Protein AF-A0A7L2RXW5-F1 (afdb_monomer)

Foldseek 3Di:
DDWLLVLVLVLLVQLLVLVLLQLDALDDVVVVVPPPDPDDDDPDPPPPPPPDPGSDDVVNSVVSSVVSVVVSVVVVVDCVSTDDDPNVVSVVVSVVCSVVSVVVSVD

InterPro domains:
  IPR004932 Retrieval of early ER protein Rer1 [PF03248] (1-107)
  IPR004932 Retrieval of early ER protein Rer1 [PTHR10743] (1-107)

Organism: NCBI:txid254563

Secondary structure (DSSP, 8-state):
----HHHHHHHHHHHHHHHHHHHSBS--GGGTTTS---------TT-------BSS-HHHHHHHHHHHHHHHHHHHT-GGG-----HHHHHHHHHHHHHHHHHHH--

Sequence (107 aa):
VQGWYIVTYALGIYHLNLFIAFLSPKVDPSLMEDSDDGPSLPTRQNEEFRPFIRRLPEFKFWHSATKGILVAMACTFFEAFNVPVFWPILVMYFIMLFCITMKRQIK

Mean predicted aligned error: 12.41 Å

Solvent-accessible surface area (backbone atoms only — not comparable to full-atom values): 6670 Å² total; per-residue (Å²): 143,85,78,40,59,58,46,53,48,53,50,49,52,52,50,50,52,52,50,48,49,42,68,38,68,61,68,58,75,78,68,53,72,77,51,94,68,73,95,72,78,89,86,58,104,74,73,74,82,65,85,84,61,57,49,43,56,66,67,61,51,52,54,53,49,53,51,50,51,52,50,44,56,58,49,68,77,41,68,89,53,48,65,94,67,76,56,70,60,56,52,52,52,49,53,54,50,50,54,54,54,52,59,66,68,74,109

Radius of gyration: 19.95 Å; Cα contacts (8 Å, |Δi|>4): 63; chains: 1; bounding box: 43×30×58 Å

Structure (mmCIF, N/CA/C/O backbone):
data_AF-A0A7L2RXW5-F1
#
_entry.id   AF-A0A7L2RXW5-F1
#
loop_
_atom_site.group_PDB
_atom_site.id
_atom_site.type_symbol
_atom_site.label_atom_id
_atom_site.label_alt_id
_atom_site.label_comp_id
_atom_site.label_asym_id
_atom_site.label_entity_id
_atom_site.label_seq_id
_atom_site.pdbx_PDB_ins_code
_atom_site.Cartn_x
_atom_site.Cartn_y
_atom_site.Cartn_z
_atom_site.occupancy
_atom_site.B_iso_or_equiv
_atom_site.auth_seq_id
_atom_site.auth_comp_id
_atom_site.auth_asym_id
_atom_site.auth_atom_id
_atom_site.pdbx_PDB_model_num
ATOM 1 N N . VAL A 1 1 ? -11.487 8.865 16.980 1.00 54.28 1 VAL A N 1
ATOM 2 C CA . VAL A 1 1 ? -11.338 7.659 16.133 1.00 54.28 1 VAL A CA 1
ATOM 3 C C . VAL A 1 1 ? -9.866 7.544 15.756 1.00 54.28 1 VAL A C 1
ATOM 5 O O . VAL A 1 1 ? -9.411 8.267 14.883 1.00 54.28 1 VAL A O 1
ATOM 8 N N . GLN A 1 2 ? -9.091 6.766 16.509 1.00 63.25 2 GLN A N 1
ATOM 9 C CA . GLN A 1 2 ? -7.657 6.537 16.294 1.00 63.25 2 GLN A CA 1
ATOM 10 C C . GLN A 1 2 ? -7.448 5.025 16.365 1.00 63.25 2 GLN A C 1
ATOM 12 O O . GLN A 1 2 ? -7.744 4.435 17.401 1.00 63.25 2 GLN A O 1
ATOM 17 N N . GLY A 1 3 ? -7.033 4.387 15.272 1.00 76.19 3 GLY A N 1
ATOM 18 C CA . GLY A 1 3 ? -6.904 2.932 15.238 1.00 76.19 3 GLY A CA 1
ATOM 19 C C . GLY A 1 3 ? -6.379 2.389 13.914 1.00 76.19 3 GLY A C 1
ATOM 20 O O . GLY A 1 3 ? -6.310 3.110 12.920 1.00 76.19 3 GLY A O 1
ATOM 21 N N . TRP A 1 4 ? -6.004 1.108 13.924 1.00 84.88 4 TRP A N 1
ATOM 22 C CA . TRP A 1 4 ? -5.500 0.336 12.773 1.00 84.88 4 TRP A CA 1
ATOM 23 C C . TRP A 1 4 ? -4.216 0.880 12.124 1.00 84.88 4 TRP A C 1
ATOM 25 O O . TRP A 1 4 ? -3.941 0.626 10.952 1.00 84.88 4 TRP A O 1
ATOM 35 N N . TYR A 1 5 ? -3.375 1.568 12.904 1.00 89.38 5 TYR A N 1
ATOM 36 C CA . TYR A 1 5 ? -2.076 2.088 12.452 1.00 89.38 5 TYR A CA 1
ATOM 37 C C . TYR A 1 5 ? -1.125 0.996 11.954 1.00 89.38 5 TYR A C 1
ATOM 39 O O . TYR A 1 5 ? -0.392 1.200 10.993 1.00 89.38 5 TYR A O 1
ATOM 47 N N . ILE A 1 6 ? -1.149 -0.179 12.583 1.00 89.38 6 ILE A N 1
ATOM 48 C CA . ILE A 1 6 ? -0.308 -1.312 12.179 1.00 8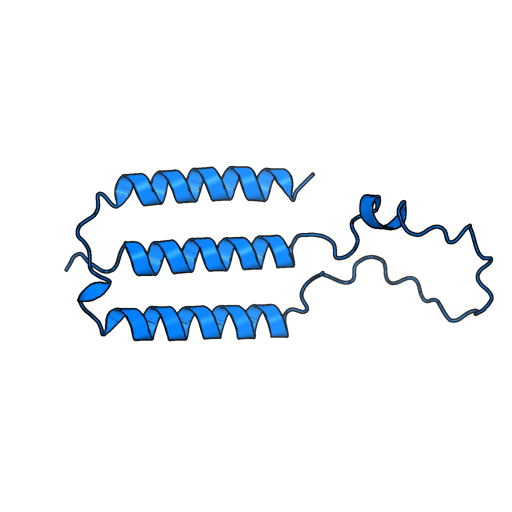9.38 6 ILE A CA 1
ATOM 49 C C . ILE A 1 6 ? -0.774 -1.869 10.833 1.00 89.38 6 ILE A C 1
ATOM 51 O O . ILE A 1 6 ? 0.051 -2.168 9.973 1.00 89.38 6 ILE A O 1
ATOM 55 N N . VAL A 1 7 ? -2.090 -1.965 10.627 1.00 90.94 7 VAL A N 1
ATOM 56 C CA . VAL A 1 7 ? -2.680 -2.473 9.382 1.00 90.94 7 VAL A CA 1
ATOM 57 C C . VAL A 1 7 ? -2.347 -1.544 8.215 1.00 90.94 7 VAL A C 1
ATOM 59 O O . VAL A 1 7 ? -1.893 -2.009 7.169 1.00 90.94 7 VAL A O 1
ATOM 62 N N . THR A 1 8 ? -2.506 -0.230 8.396 1.00 90.44 8 THR A N 1
ATOM 63 C CA . THR A 1 8 ? -2.172 0.761 7.361 1.00 90.44 8 THR A CA 1
ATOM 64 C C . THR A 1 8 ? -0.670 0.831 7.097 1.00 90.44 8 THR A C 1
ATOM 66 O O . THR A 1 8 ? -0.257 0.906 5.941 1.00 90.44 8 THR A O 1
ATOM 69 N N . TYR A 1 9 ? 0.161 0.724 8.136 1.00 91.12 9 TYR A N 1
ATOM 70 C CA . TYR A 1 9 ? 1.615 0.671 7.999 1.00 91.12 9 TYR A CA 1
ATOM 71 C C . TYR A 1 9 ? 2.088 -0.578 7.240 1.00 91.12 9 TYR A C 1
ATOM 73 O O . TYR A 1 9 ? 2.878 -0.469 6.300 1.00 91.12 9 TYR A O 1
ATOM 81 N N . ALA A 1 10 ? 1.563 -1.757 7.584 1.00 90.88 10 ALA A N 1
ATOM 82 C CA . ALA A 1 10 ? 1.863 -3.006 6.886 1.00 90.88 10 ALA A CA 1
ATOM 83 C C . ALA A 1 10 ? 1.436 -2.945 5.410 1.00 90.88 10 ALA A C 1
ATOM 85 O O . ALA A 1 10 ? 2.204 -3.329 4.526 1.00 90.88 10 ALA A O 1
ATOM 86 N N . LEU A 1 11 ? 0.247 -2.395 5.133 1.00 92.62 11 LEU A N 1
ATOM 87 C CA . LEU A 1 11 ? -0.228 -2.156 3.770 1.00 92.62 11 LEU A CA 1
ATOM 88 C C . LEU A 1 11 ? 0.701 -1.204 3.001 1.00 92.62 11 LEU A C 1
ATOM 90 O O . LEU A 1 11 ? 0.987 -1.449 1.827 1.00 92.62 11 LEU A O 1
ATOM 94 N N . GLY A 1 12 ? 1.185 -0.145 3.653 1.00 91.81 12 GLY A N 1
ATOM 95 C CA . GLY A 1 12 ? 2.116 0.823 3.078 1.00 91.81 12 GLY A CA 1
ATOM 96 C C . GLY A 1 12 ? 3.459 0.196 2.704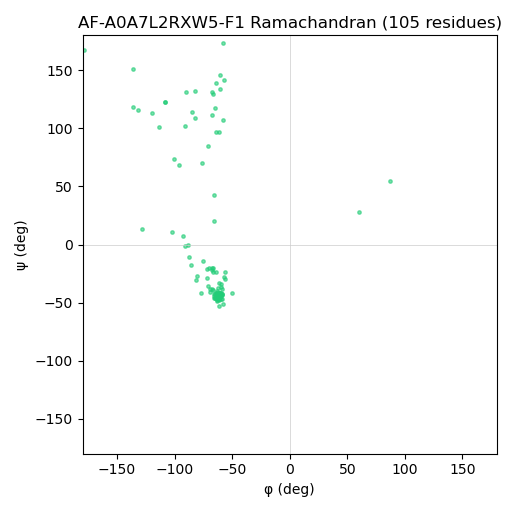 1.00 91.81 12 GLY A C 1
ATOM 97 O O . GLY A 1 12 ? 3.920 0.362 1.575 1.00 91.81 12 GLY A O 1
ATOM 98 N N . ILE A 1 13 ? 4.066 -0.583 3.607 1.00 91.69 13 ILE A N 1
ATOM 99 C CA . ILE A 1 13 ? 5.310 -1.321 3.319 1.00 91.69 13 ILE A CA 1
ATOM 100 C C . ILE A 1 13 ? 5.103 -2.309 2.172 1.00 91.69 13 ILE A C 1
ATOM 102 O O . ILE A 1 13 ? 5.946 -2.415 1.282 1.00 91.69 13 ILE A O 1
ATOM 106 N N . TYR A 1 14 ? 3.978 -3.023 2.171 1.00 91.44 14 TYR A N 1
ATOM 107 C CA . TYR A 1 14 ? 3.653 -3.960 1.104 1.00 91.44 14 TYR A CA 1
ATOM 108 C C . TYR A 1 14 ? 3.582 -3.261 -0.259 1.00 91.44 14 TYR A C 1
ATOM 110 O O . TYR A 1 14 ? 4.219 -3.710 -1.212 1.00 91.44 14 TYR A O 1
ATOM 118 N N . HIS A 1 15 ? 2.887 -2.123 -0.345 1.00 90.75 15 HIS A N 1
ATOM 119 C CA . HIS A 1 15 ? 2.839 -1.321 -1.570 1.00 90.75 15 HIS A CA 1
ATOM 120 C C . HIS A 1 15 ? 4.221 -0.824 -1.980 1.00 90.75 15 HIS A C 1
ATOM 122 O O . HIS A 1 15 ? 4.566 -0.903 -3.155 1.00 90.75 15 HIS A O 1
ATOM 128 N N . LEU A 1 16 ? 5.038 -0.371 -1.029 1.00 88.88 16 LEU A N 1
ATOM 129 C CA . LEU A 1 16 ? 6.405 0.051 -1.308 1.00 88.88 16 LEU A CA 1
ATOM 130 C C . LEU A 1 16 ? 7.246 -1.089 -1.900 1.00 88.88 16 LEU A C 1
ATOM 132 O O . LEU A 1 16 ? 7.959 -0.879 -2.876 1.00 88.88 16 LEU A O 1
ATOM 136 N N . ASN A 1 17 ? 7.107 -2.310 -1.385 1.00 86.81 17 ASN A N 1
ATOM 137 C CA . ASN A 1 17 ? 7.761 -3.486 -1.955 1.00 86.81 17 ASN A CA 1
ATOM 138 C C . ASN A 1 17 ? 7.274 -3.787 -3.386 1.00 86.81 17 ASN A C 1
ATOM 140 O O . ASN A 1 17 ? 8.080 -4.095 -4.263 1.00 86.81 17 ASN A O 1
ATOM 144 N N . LEU A 1 18 ? 5.971 -3.641 -3.653 1.00 84.69 18 LEU A N 1
ATOM 145 C CA . LEU A 1 18 ? 5.413 -3.760 -5.005 1.00 84.69 18 LEU A CA 1
ATOM 146 C C . LEU A 1 18 ? 5.968 -2.683 -5.948 1.00 84.69 18 LEU A C 1
ATOM 148 O O . LEU A 1 18 ? 6.301 -2.999 -7.088 1.00 84.69 18 LEU A O 1
ATOM 152 N N . PHE A 1 19 ? 6.100 -1.438 -5.483 1.00 83.62 19 PHE A N 1
ATOM 153 C CA . PHE A 1 19 ? 6.703 -0.347 -6.251 1.00 83.62 19 PHE A CA 1
ATOM 154 C C . PHE A 1 19 ? 8.178 -0.609 -6.557 1.00 83.62 19 PHE A C 1
ATOM 156 O O . PHE A 1 19 ? 8.606 -0.402 -7.688 1.00 83.62 19 PHE A O 1
ATOM 163 N N . ILE A 1 20 ? 8.944 -1.133 -5.598 1.00 81.06 20 ILE A N 1
ATOM 164 C CA . ILE A 1 20 ? 10.335 -1.540 -5.832 1.00 81.06 20 ILE A CA 1
ATOM 165 C C . ILE A 1 20 ? 10.388 -2.650 -6.883 1.00 81.06 20 ILE A C 1
ATOM 167 O O . ILE A 1 20 ? 11.160 -2.557 -7.827 1.00 81.06 20 ILE A O 1
ATOM 171 N N . ALA A 1 21 ? 9.544 -3.677 -6.776 1.00 75.62 21 ALA A N 1
ATOM 172 C CA . ALA A 1 21 ? 9.491 -4.755 -7.762 1.00 75.62 21 ALA A CA 1
ATOM 173 C C . ALA A 1 21 ? 8.990 -4.291 -9.145 1.00 75.62 21 ALA A C 1
ATOM 175 O O . ALA A 1 21 ? 9.290 -4.930 -10.152 1.00 75.62 21 ALA A O 1
ATOM 176 N N . PHE A 1 22 ? 8.230 -3.196 -9.205 1.00 75.81 22 PHE A N 1
ATOM 177 C CA . PHE A 1 22 ? 7.796 -2.559 -10.447 1.00 75.81 22 PHE A CA 1
ATOM 178 C C . PHE A 1 22 ? 8.914 -1.738 -11.107 1.00 75.81 22 PHE A C 1
ATOM 180 O O . PHE A 1 22 ? 9.071 -1.806 -12.326 1.00 75.81 22 PHE A O 1
ATOM 187 N N . LEU A 1 23 ? 9.689 -0.991 -10.312 1.00 73.75 23 LEU A N 1
ATOM 188 C CA . LEU A 1 23 ? 10.787 -0.132 -10.773 1.00 73.75 23 LEU A CA 1
ATOM 189 C C . LEU A 1 23 ? 12.090 -0.902 -11.032 1.00 73.75 23 LEU A C 1
ATOM 191 O O . LEU A 1 23 ? 12.859 -0.524 -11.910 1.00 73.75 23 LEU A O 1
ATOM 195 N N . SER A 1 24 ? 12.335 -1.985 -10.292 1.00 65.94 24 SER A N 1
ATOM 196 C CA . SER A 1 24 ? 13.541 -2.802 -10.420 1.00 65.94 24 SER A CA 1
ATOM 197 C C . SER A 1 24 ? 13.563 -3.512 -11.782 1.00 65.94 24 SER A C 1
ATOM 199 O O . SER A 1 24 ? 12.574 -4.162 -12.150 1.00 65.94 24 SER A O 1
ATOM 201 N N . PRO A 1 25 ? 14.666 -3.422 -12.549 1.00 58.72 25 PRO A N 1
ATOM 202 C CA . PRO A 1 25 ? 14.796 -4.127 -13.816 1.00 58.72 25 PRO A CA 1
ATOM 203 C C . PRO A 1 25 ? 14.703 -5.641 -13.599 1.00 58.72 25 PRO A C 1
ATOM 205 O O . PRO A 1 25 ? 15.106 -6.188 -12.575 1.00 58.72 25 PRO A O 1
ATOM 208 N N . LYS A 1 26 ? 14.119 -6.339 -14.576 1.00 54.62 26 LYS A N 1
ATOM 209 C CA . LYS A 1 26 ? 13.840 -7.784 -14.513 1.00 54.62 26 LYS A CA 1
ATOM 210 C C . LYS A 1 26 ? 15.106 -8.644 -14.515 1.00 54.62 26 LYS A C 1
ATOM 212 O O . LYS A 1 26 ? 15.046 -9.791 -14.085 1.00 54.62 26 LYS A O 1
ATOM 217 N N . VAL A 1 27 ? 16.207 -8.070 -14.986 1.00 49.91 27 VAL A N 1
ATOM 218 C CA . VAL A 1 27 ? 17.498 -8.713 -15.196 1.00 49.91 27 VAL A CA 1
ATOM 219 C C . VAL A 1 27 ? 18.503 -7.988 -14.316 1.00 49.91 27 VAL A C 1
ATOM 221 O O . VAL A 1 27 ? 18.755 -6.803 -14.525 1.00 49.91 27 VAL A O 1
ATOM 224 N N . ASP A 1 28 ? 19.018 -8.680 -13.308 1.00 47.56 28 ASP A N 1
ATOM 225 C CA . ASP A 1 28 ? 20.228 -8.265 -12.610 1.00 47.56 28 ASP A CA 1
ATOM 226 C C . ASP A 1 28 ? 21.399 -8.818 -13.442 1.00 47.56 28 ASP A C 1
ATOM 228 O O . ASP A 1 28 ? 21.489 -10.041 -13.569 1.00 47.56 28 ASP A O 1
ATOM 232 N N . PRO A 1 29 ? 22.250 -7.986 -14.074 1.00 46.31 29 PRO A N 1
ATOM 233 C CA . PRO A 1 29 ? 23.393 -8.471 -14.855 1.00 46.31 29 PRO A CA 1
ATOM 234 C C . PRO A 1 29 ? 24.335 -9.359 -14.030 1.00 46.31 29 PRO A C 1
ATOM 236 O O . PRO A 1 29 ? 25.010 -10.214 -14.588 1.00 4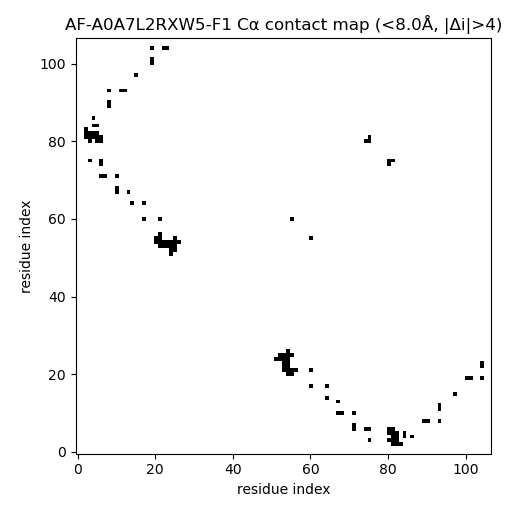6.31 29 PRO A O 1
ATOM 239 N N . SER A 1 30 ? 24.326 -9.205 -12.700 1.00 49.97 30 SER A N 1
ATOM 240 C CA . SER A 1 30 ? 25.111 -10.023 -11.768 1.00 49.97 30 SER A CA 1
ATOM 241 C C . SER A 1 30 ? 24.607 -11.464 -11.611 1.00 49.97 30 SER A C 1
ATOM 243 O O . SER A 1 30 ? 25.378 -12.333 -11.231 1.00 49.97 30 SER A O 1
ATOM 245 N N . LEU A 1 31 ? 23.339 -11.750 -11.937 1.00 49.59 31 LEU A N 1
ATOM 246 C CA . LEU A 1 31 ? 22.797 -13.118 -11.968 1.00 49.59 31 LEU A CA 1
ATOM 247 C C . LEU A 1 31 ? 23.012 -13.806 -13.323 1.00 49.59 31 LEU A C 1
ATOM 249 O O . LEU A 1 31 ? 22.758 -15.001 -13.435 1.00 49.59 31 LEU A O 1
ATOM 253 N N 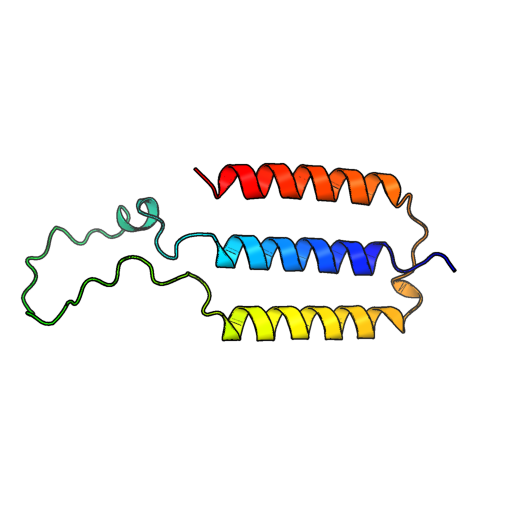. MET A 1 32 ? 23.440 -13.065 -14.352 1.00 50.06 32 MET A N 1
ATOM 254 C CA . MET A 1 32 ? 23.840 -13.654 -15.632 1.00 50.06 32 MET A CA 1
ATOM 255 C C . MET A 1 32 ? 25.267 -14.214 -15.582 1.00 50.06 32 MET A C 1
ATOM 257 O O . MET A 1 32 ? 25.530 -15.176 -16.297 1.00 50.06 32 MET A O 1
ATOM 261 N N . GLU A 1 33 ? 26.149 -13.682 -14.723 1.00 49.28 33 GLU A N 1
ATOM 262 C CA . GLU A 1 33 ? 27.537 -14.164 -14.576 1.00 49.28 33 GLU A CA 1
ATOM 263 C C . GLU A 1 33 ? 27.650 -15.578 -13.972 1.00 49.28 33 GLU A C 1
ATOM 265 O O . GLU A 1 33 ? 28.643 -16.249 -14.228 1.00 49.28 33 GLU A O 1
ATOM 270 N N . ASP A 1 34 ? 26.632 -16.067 -13.250 1.00 45.34 34 ASP A N 1
ATOM 271 C CA . ASP A 1 34 ? 26.601 -17.439 -12.699 1.00 45.34 34 ASP A CA 1
ATOM 272 C C . ASP A 1 34 ? 25.997 -18.483 -13.667 1.00 45.34 34 ASP A C 1
ATOM 274 O O . ASP A 1 34 ? 25.921 -19.673 -13.349 1.00 45.34 34 ASP A O 1
ATOM 278 N N . SER A 1 35 ? 25.562 -18.065 -14.861 1.00 43.50 35 SER A N 1
ATOM 279 C CA . SER A 1 35 ? 25.202 -18.985 -15.947 1.00 43.50 35 SER A CA 1
ATOM 280 C C . SER A 1 35 ? 26.452 -19.229 -16.787 1.00 43.50 35 SER A C 1
ATOM 282 O O . SER A 1 35 ? 26.823 -18.388 -17.599 1.00 43.50 35 SER A O 1
ATOM 284 N N . ASP A 1 36 ? 27.084 -20.383 -16.583 1.00 44.03 36 ASP A N 1
ATOM 285 C CA . ASP A 1 36 ? 28.255 -20.912 -17.304 1.00 44.03 36 ASP A CA 1
ATOM 286 C C . ASP A 1 36 ? 27.960 -21.231 -18.791 1.00 44.03 36 ASP A C 1
ATOM 288 O O . ASP A 1 36 ? 28.340 -22.276 -19.310 1.00 44.03 36 ASP A O 1
ATOM 292 N N . ASP A 1 37 ? 27.228 -20.359 -19.488 1.00 47.56 37 ASP A N 1
ATOM 293 C CA . ASP A 1 37 ? 26.918 -20.489 -20.908 1.00 47.56 37 ASP A CA 1
ATOM 294 C C . ASP A 1 37 ? 27.619 -19.342 -21.646 1.00 47.56 37 ASP A C 1
ATOM 296 O O . ASP A 1 37 ? 27.227 -18.174 -21.583 1.00 47.56 37 ASP A O 1
ATOM 300 N N . GLY A 1 38 ? 28.747 -19.682 -22.274 1.00 53.69 38 GLY A N 1
ATOM 301 C CA . GLY A 1 38 ? 29.603 -18.751 -23.004 1.00 53.69 38 GLY A CA 1
ATOM 302 C C . GLY A 1 38 ? 28.875 -18.008 -24.136 1.00 53.69 38 GLY A C 1
ATOM 303 O O . GLY A 1 38 ? 27.728 -18.313 -24.466 1.00 53.69 38 GLY A O 1
ATOM 304 N N . PRO A 1 39 ? 29.535 -17.025 -24.777 1.00 48.03 39 PRO A N 1
ATOM 305 C CA . PRO A 1 39 ? 28.909 -16.171 -25.781 1.00 48.03 39 PRO A CA 1
ATOM 306 C C . PRO A 1 39 ? 28.487 -17.005 -26.998 1.00 48.03 39 PRO A C 1
ATOM 308 O O . PRO A 1 39 ? 29.294 -17.302 -27.880 1.00 48.03 39 PRO A O 1
ATOM 311 N N . SER A 1 40 ? 27.216 -17.403 -27.046 1.00 56.53 40 SER A N 1
ATOM 312 C CA . SER A 1 40 ? 26.640 -18.091 -28.195 1.00 56.53 40 SER A CA 1
ATOM 313 C C . SER A 1 40 ? 26.232 -17.067 -29.254 1.00 56.53 40 SER A C 1
ATOM 315 O O . SER A 1 40 ? 25.641 -16.023 -28.976 1.00 56.53 40 SER A O 1
ATOM 317 N N . LEU A 1 41 ? 26.626 -17.345 -30.498 1.00 52.94 41 LEU A N 1
ATOM 318 C CA . LEU A 1 41 ? 26.329 -16.494 -31.645 1.00 52.94 41 LEU A CA 1
ATOM 319 C C . LEU A 1 41 ? 24.815 -16.5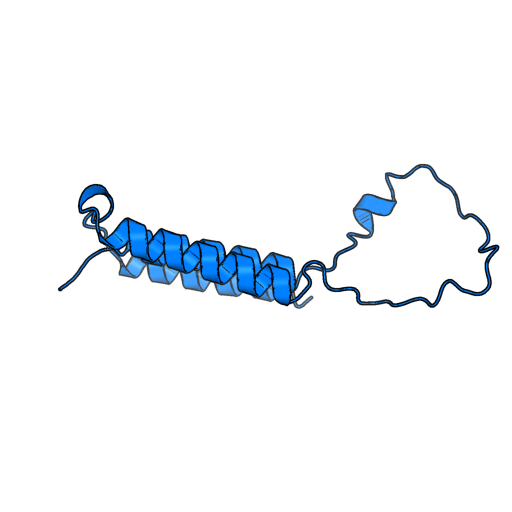25 -31.936 1.00 52.94 41 LEU A C 1
ATOM 321 O O . LEU A 1 41 ? 24.245 -17.616 -32.049 1.00 52.94 41 LEU A O 1
ATOM 325 N N . PRO A 1 42 ? 24.160 -15.362 -32.107 1.00 47.22 42 PRO A N 1
ATOM 326 C CA . PRO A 1 42 ? 22.719 -15.295 -32.323 1.00 47.22 42 PRO A CA 1
ATOM 327 C C . PRO A 1 42 ? 22.378 -15.908 -33.686 1.00 47.22 42 PRO A C 1
ATOM 329 O O . PRO A 1 42 ? 22.738 -15.376 -34.735 1.00 47.22 42 PRO A O 1
ATOM 332 N N . THR A 1 43 ? 21.697 -17.056 -33.692 1.00 54.22 43 THR A N 1
ATOM 333 C CA . THR A 1 43 ? 21.375 -17.813 -34.922 1.00 54.22 43 THR A CA 1
ATOM 334 C C . THR A 1 43 ? 19.935 -17.635 -35.401 1.00 54.22 43 THR A C 1
ATOM 336 O O . THR A 1 43 ?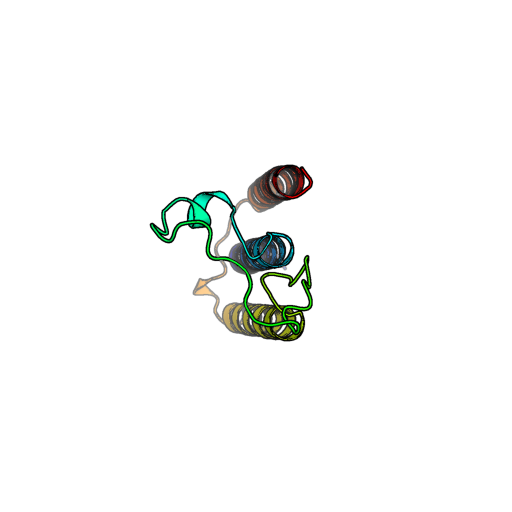 19.499 -18.333 -36.317 1.00 54.22 43 THR A O 1
ATOM 339 N N . ARG A 1 44 ? 19.165 -16.686 -34.848 1.00 46.72 44 ARG A N 1
ATOM 340 C CA . ARG A 1 44 ? 17.805 -16.399 -35.330 1.00 46.72 44 ARG A CA 1
ATOM 341 C C . ARG A 1 44 ? 17.549 -14.899 -35.433 1.00 46.72 44 ARG A C 1
ATOM 343 O O . ARG A 1 44 ? 17.509 -14.181 -34.446 1.00 46.72 44 ARG A O 1
ATOM 350 N N . GLN A 1 45 ? 17.285 -14.458 -36.658 1.00 50.44 45 GLN A N 1
ATOM 351 C CA . GLN A 1 45 ? 17.028 -13.079 -37.098 1.00 50.44 45 GLN A CA 1
ATOM 352 C C . GLN A 1 45 ? 15.718 -12.454 -36.547 1.00 50.44 45 GLN A C 1
ATOM 354 O O . GLN A 1 45 ? 15.202 -11.504 -37.121 1.00 50.44 45 GLN A O 1
ATOM 359 N N . ASN A 1 46 ? 15.167 -13.001 -35.455 1.00 46.94 46 ASN A N 1
ATOM 360 C CA . ASN A 1 46 ? 13.906 -12.600 -34.817 1.00 46.94 46 ASN A CA 1
ATOM 361 C C . ASN A 1 46 ? 14.051 -12.338 -33.306 1.00 46.94 46 ASN A C 1
ATOM 363 O O . ASN A 1 46 ? 13.054 -12.223 -32.594 1.00 46.94 46 ASN A O 1
ATOM 367 N N . GLU A 1 47 ? 15.280 -12.225 -32.801 1.00 50.53 47 GLU A N 1
ATOM 368 C CA . GLU A 1 47 ? 15.545 -11.664 -31.476 1.00 50.53 47 GLU A CA 1
ATOM 369 C C . GLU A 1 47 ? 15.410 -10.141 -31.556 1.00 50.53 47 GLU A C 1
ATOM 371 O O . GLU A 1 47 ? 16.385 -9.394 -31.526 1.00 50.53 47 GLU A O 1
ATOM 376 N N . GLU A 1 48 ? 14.172 -9.669 -31.727 1.00 52.75 48 GLU A N 1
ATOM 377 C CA . GLU A 1 48 ? 13.848 -8.262 -31.540 1.00 52.75 48 GLU A CA 1
ATOM 378 C C . GLU A 1 48 ? 14.166 -7.930 -30.081 1.00 52.75 48 GLU A C 1
ATOM 380 O O . GLU A 1 48 ? 13.403 -8.235 -29.159 1.00 52.75 48 GLU A O 1
ATOM 385 N N . PHE A 1 49 ? 15.359 -7.380 -29.873 1.00 51.53 49 PHE A N 1
ATOM 386 C CA . PHE A 1 49 ? 15.838 -6.931 -28.583 1.00 51.53 49 PHE A CA 1
ATOM 387 C C . PHE A 1 49 ? 14.825 -5.900 -28.079 1.00 51.53 49 PHE A C 1
ATOM 389 O O . PHE A 1 49 ? 14.733 -4.790 -28.603 1.00 51.53 49 PHE A O 1
ATOM 396 N N . ARG A 1 50 ? 14.021 -6.284 -27.084 1.00 61.44 50 ARG A N 1
ATOM 397 C CA . ARG A 1 50 ? 13.153 -5.375 -26.329 1.00 61.44 50 ARG A CA 1
ATOM 398 C C . ARG A 1 50 ? 13.850 -5.072 -25.010 1.00 61.44 50 ARG A C 1
ATOM 400 O O . ARG A 1 50 ? 13.454 -5.628 -23.978 1.00 61.44 50 ARG A O 1
ATOM 407 N N . PRO A 1 51 ? 14.915 -4.248 -25.010 1.00 55.78 51 PRO A N 1
ATOM 408 C CA . PRO A 1 51 ? 15.455 -3.782 -23.752 1.00 55.78 51 PRO A CA 1
ATOM 409 C C . PRO A 1 51 ? 14.313 -3.004 -23.090 1.00 55.78 51 PRO A C 1
ATOM 411 O O . PRO A 1 51 ? 13.615 -2.247 -23.759 1.00 55.78 51 PRO A O 1
ATOM 414 N N . PHE A 1 52 ? 14.080 -3.253 -21.803 1.00 52.41 52 PHE A N 1
ATOM 415 C CA . PHE A 1 52 ? 12.955 -2.740 -21.001 1.00 52.41 52 PHE A CA 1
ATOM 416 C C . PHE A 1 52 ? 11.650 -3.555 -21.026 1.00 52.41 52 PHE A C 1
ATOM 418 O O . PHE A 1 52 ? 10.549 -3.026 -21.175 1.00 52.41 52 PHE A O 1
ATOM 425 N N . ILE A 1 53 ? 11.740 -4.846 -20.703 1.00 52.00 53 ILE A N 1
ATOM 426 C CA . ILE A 1 53 ? 10.601 -5.566 -20.117 1.00 52.00 53 ILE A CA 1
ATOM 427 C C . ILE A 1 53 ? 10.585 -5.275 -18.608 1.00 52.00 53 ILE A C 1
ATOM 429 O O . ILE A 1 53 ? 11.426 -5.780 -17.864 1.00 52.00 53 ILE A O 1
ATOM 433 N N . ARG A 1 54 ? 9.618 -4.480 -18.130 1.00 56.34 54 ARG A N 1
ATOM 434 C CA . ARG A 1 54 ? 9.435 -4.228 -16.685 1.00 56.34 54 ARG A CA 1
ATOM 435 C C . ARG A 1 54 ? 9.240 -5.553 -15.923 1.00 56.34 54 ARG A C 1
ATOM 437 O O . ARG A 1 54 ? 8.588 -6.490 -16.412 1.00 56.34 54 ARG A O 1
ATOM 444 N N . ARG A 1 55 ? 9.820 -5.662 -14.720 1.00 55.22 55 ARG A N 1
ATOM 445 C CA . ARG A 1 55 ? 9.843 -6.905 -13.921 1.00 55.22 55 ARG A CA 1
ATOM 446 C C . ARG A 1 55 ? 8.439 -7.369 -13.538 1.00 55.22 55 ARG A C 1
ATOM 448 O O . ARG A 1 55 ? 8.138 -8.558 -13.683 1.00 55.22 55 ARG A O 1
ATOM 455 N N . LEU A 1 56 ? 7.543 -6.429 -13.234 1.00 61.47 56 LEU A N 1
ATOM 456 C CA . LEU A 1 56 ? 6.106 -6.666 -13.113 1.00 61.47 56 LEU A CA 1
ATOM 457 C C . LEU A 1 56 ? 5.316 -6.048 -14.283 1.00 61.47 56 LEU A C 1
ATOM 459 O O . LEU A 1 56 ? 5.372 -4.835 -14.476 1.00 61.47 56 LEU A O 1
ATOM 463 N N . PRO A 1 57 ? 4.530 -6.841 -15.038 1.00 70.50 57 PRO A N 1
ATOM 464 C CA . PRO A 1 57 ? 3.502 -6.285 -15.910 1.00 70.50 57 PRO A CA 1
ATOM 465 C C . PRO A 1 57 ? 2.445 -5.574 -15.055 1.00 70.50 57 PRO A C 1
ATOM 467 O O . PRO A 1 57 ? 2.044 -6.090 -14.009 1.00 70.50 57 PRO A O 1
ATOM 470 N N . GLU A 1 58 ? 1.986 -4.409 -15.509 1.00 75.81 58 GLU A N 1
ATOM 471 C CA . GLU A 1 58 ? 1.093 -3.506 -14.765 1.00 75.81 58 GLU A CA 1
ATOM 472 C C . GLU A 1 58 ? -0.129 -4.231 -14.191 1.00 75.81 58 GLU A C 1
ATOM 474 O O . GLU A 1 58 ? -0.461 -4.064 -13.023 1.00 75.81 58 GLU A O 1
ATOM 479 N N . PHE A 1 59 ? -0.744 -5.134 -14.958 1.00 80.88 59 PHE A N 1
ATOM 480 C CA . PHE A 1 59 ? -1.902 -5.902 -14.498 1.00 80.88 59 PHE A CA 1
ATOM 481 C C . PHE A 1 59 ? -1.621 -6.742 -13.238 1.00 80.88 59 PHE A C 1
ATOM 483 O O . PHE A 1 59 ? -2.456 -6.808 -12.337 1.00 80.88 59 PHE A O 1
ATOM 490 N N . LYS A 1 60 ? -0.426 -7.342 -13.120 1.00 77.88 60 LYS A N 1
ATOM 491 C CA . LYS A 1 60 ? -0.034 -8.091 -11.913 1.00 77.88 60 LYS A CA 1
ATOM 492 C C . LYS A 1 60 ? 0.212 -7.156 -10.729 1.00 77.88 60 LYS A C 1
ATOM 494 O O . LYS A 1 60 ? -0.117 -7.527 -9.606 1.00 77.88 60 LYS A O 1
ATOM 499 N N . PHE A 1 61 ? 0.757 -5.962 -10.979 1.00 84.25 61 PHE A N 1
ATOM 500 C CA . PHE A 1 61 ? 0.926 -4.932 -9.953 1.00 84.25 61 PHE A CA 1
ATOM 501 C C . PHE A 1 61 ? -0.436 -4.508 -9.397 1.00 84.25 61 PHE A C 1
ATOM 503 O O . PHE A 1 61 ? -0.660 -4.625 -8.193 1.00 84.25 61 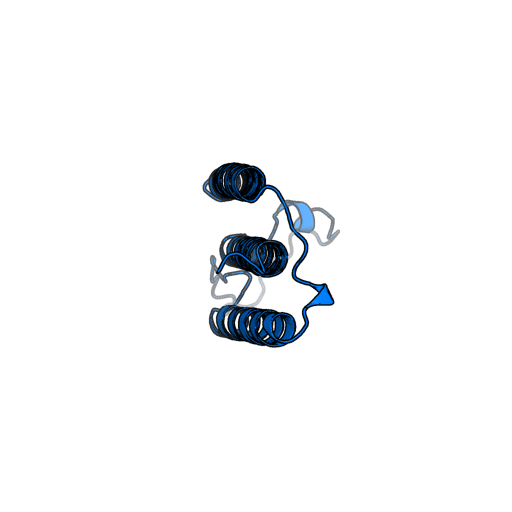PHE A O 1
ATOM 510 N N . TRP A 1 62 ? -1.367 -4.128 -10.274 1.00 86.56 62 TRP A N 1
ATOM 511 C CA . TRP A 1 62 ? -2.708 -3.695 -9.884 1.00 86.56 62 TRP A CA 1
ATOM 512 C C . TRP A 1 62 ? -3.472 -4.800 -9.155 1.00 86.56 62 TRP A C 1
ATOM 514 O O . TRP A 1 62 ? -3.972 -4.570 -8.059 1.00 86.56 62 TRP A O 1
ATOM 524 N N . HIS A 1 63 ? -3.472 -6.028 -9.681 1.00 87.62 63 HIS A N 1
ATOM 525 C CA . HIS A 1 63 ? -4.120 -7.165 -9.024 1.00 87.62 63 HIS A CA 1
ATOM 526 C C . HIS A 1 63 ? -3.550 -7.438 -7.621 1.00 87.62 63 HIS A C 1
ATOM 528 O O . HIS A 1 63 ? -4.290 -7.679 -6.666 1.00 87.62 63 HIS A O 1
ATOM 534 N N . SER A 1 64 ? -2.223 -7.392 -7.469 1.00 88.06 64 SER A N 1
ATOM 535 C CA . SER A 1 64 ? -1.570 -7.623 -6.180 1.00 88.06 64 SER A CA 1
ATOM 536 C C . SER A 1 64 ? -1.836 -6.490 -5.181 1.00 88.06 64 SER A C 1
ATOM 538 O O . SER A 1 64 ? -2.074 -6.767 -4.005 1.00 88.06 64 SER A O 1
ATOM 540 N N . ALA A 1 65 ? -1.856 -5.236 -5.643 1.00 90.94 65 ALA A N 1
ATOM 541 C CA . ALA A 1 65 ? -2.203 -4.070 -4.836 1.00 90.94 65 ALA A CA 1
ATOM 542 C C . ALA A 1 65 ? -3.656 -4.146 -4.338 1.00 90.94 65 ALA A C 1
ATOM 544 O O . ALA A 1 65 ? -3.901 -4.051 -3.135 1.00 90.94 65 ALA A O 1
ATOM 545 N N . THR A 1 66 ? -4.613 -4.434 -5.230 1.00 92.94 66 THR A N 1
ATOM 546 C CA . THR A 1 66 ? -6.029 -4.615 -4.871 1.00 92.94 66 THR A CA 1
ATOM 547 C C . THR A 1 66 ? -6.214 -5.741 -3.857 1.00 92.94 66 THR A C 1
ATOM 549 O O . THR A 1 66 ? -6.933 -5.566 -2.875 1.00 92.94 66 THR A O 1
ATOM 552 N N . LYS A 1 67 ? -5.517 -6.874 -4.025 1.00 92.94 67 LYS A N 1
ATOM 553 C CA . LYS A 1 67 ? -5.546 -7.969 -3.046 1.00 92.94 67 LYS A CA 1
ATOM 554 C C . LYS A 1 67 ? -5.047 -7.513 -1.670 1.00 92.94 67 LYS A C 1
ATOM 556 O O . LYS A 1 67 ? -5.662 -7.847 -0.663 1.00 92.94 67 LYS A O 1
ATOM 561 N N . GLY A 1 68 ? -3.962 -6.738 -1.623 1.00 93.00 68 GLY A N 1
ATOM 562 C CA . GLY A 1 68 ? -3.442 -6.166 -0.378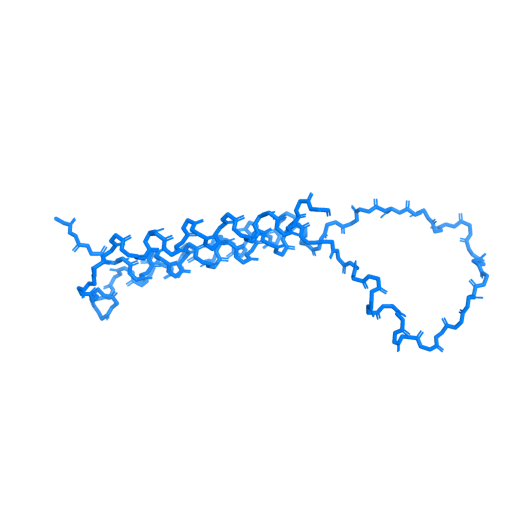 1.00 93.00 68 GLY A CA 1
ATOM 563 C C . GLY A 1 68 ? -4.448 -5.242 0.310 1.00 93.00 68 GLY A C 1
ATOM 564 O O . GLY A 1 68 ? -4.651 -5.355 1.516 1.00 93.00 68 GLY A O 1
ATOM 565 N N . ILE A 1 69 ? -5.126 -4.381 -0.455 1.00 93.94 69 ILE A N 1
ATOM 566 C CA . ILE A 1 69 ? -6.170 -3.482 0.062 1.00 93.94 69 ILE A CA 1
ATOM 567 C C . ILE A 1 69 ? -7.347 -4.281 0.628 1.00 93.94 69 ILE A C 1
ATOM 569 O O . ILE A 1 69 ? -7.793 -3.985 1.731 1.00 93.94 69 ILE A O 1
ATOM 573 N N . LEU A 1 70 ? -7.815 -5.320 -0.072 1.00 94.81 70 LEU A N 1
ATOM 574 C CA . LEU A 1 70 ? -8.901 -6.180 0.414 1.00 94.81 70 LEU A CA 1
ATOM 575 C C . LEU A 1 70 ? -8.533 -6.896 1.717 1.00 94.81 70 LEU A C 1
ATOM 577 O O . LEU A 1 70 ? -9.352 -6.961 2.629 1.00 94.81 70 LEU A O 1
ATOM 581 N N . VAL A 1 71 ? -7.299 -7.394 1.832 1.00 93.31 71 VAL A N 1
ATOM 582 C CA . VAL A 1 71 ? -6.812 -8.018 3.071 1.00 93.31 71 VAL A CA 1
ATOM 583 C C . VAL A 1 71 ? -6.726 -6.994 4.200 1.00 93.31 71 VAL A C 1
ATOM 585 O O . VAL A 1 71 ? -7.209 -7.264 5.292 1.00 93.31 71 VAL A O 1
ATOM 588 N N . ALA A 1 72 ? -6.167 -5.807 3.954 1.00 92.56 72 ALA A N 1
ATOM 589 C CA . ALA A 1 72 ? -6.112 -4.753 4.965 1.00 92.56 72 ALA A CA 1
ATOM 590 C C . ALA A 1 72 ? -7.516 -4.327 5.414 1.00 92.56 72 ALA A C 1
ATOM 592 O O . ALA A 1 72 ? -7.758 -4.193 6.609 1.00 92.56 72 ALA A O 1
ATOM 593 N N . MET A 1 73 ? -8.454 -4.195 4.474 1.00 92.38 73 MET A N 1
ATOM 594 C CA . MET A 1 73 ? -9.857 -3.915 4.759 1.00 92.38 73 MET A CA 1
ATOM 595 C C . MET A 1 73 ? -10.480 -5.026 5.614 1.00 92.38 73 MET A C 1
ATOM 597 O O . MET A 1 73 ? -11.102 -4.729 6.630 1.00 92.38 73 MET A O 1
ATOM 601 N N . ALA A 1 74 ? -10.235 -6.299 5.289 1.00 92.25 74 ALA A N 1
ATOM 602 C CA . ALA A 1 74 ? -10.660 -7.428 6.115 1.00 92.25 74 ALA A CA 1
ATOM 603 C C . ALA A 1 74 ? -10.071 -7.359 7.540 1.00 92.25 74 ALA A C 1
ATOM 605 O O . ALA A 1 74 ? -10.791 -7.544 8.518 1.00 92.25 74 ALA A O 1
ATOM 606 N N . CYS A 1 75 ? -8.787 -7.013 7.679 1.00 89.50 75 CYS A N 1
ATOM 607 C CA . CYS A 1 75 ? -8.134 -6.847 8.978 1.00 89.50 75 CYS A CA 1
ATOM 608 C C . CYS A 1 75 ? -8.729 -5.704 9.814 1.00 89.50 75 CYS A C 1
ATOM 610 O O . CYS A 1 75 ? -8.626 -5.751 11.038 1.00 89.50 75 CYS A O 1
ATOM 612 N N . THR A 1 76 ? -9.372 -4.700 9.203 1.00 88.44 76 THR A N 1
ATOM 613 C CA . THR A 1 76 ? -10.027 -3.630 9.977 1.00 88.44 76 THR A CA 1
ATOM 614 C C . THR A 1 76 ? -11.276 -4.088 10.734 1.00 88.44 76 THR A C 1
ATOM 616 O O . THR A 1 76 ? -11.633 -3.462 11.726 1.00 88.44 76 THR A O 1
ATOM 619 N N . PHE A 1 77 ? -11.895 -5.213 10.351 1.00 88.06 77 PHE A N 1
ATOM 620 C CA . PHE A 1 77 ? -13.043 -5.778 11.075 1.00 88.06 77 PHE A CA 1
ATOM 621 C C . PHE A 1 77 ? -12.665 -6.480 12.386 1.00 88.06 77 PHE A C 1
ATOM 623 O O . PHE A 1 77 ? -13.543 -6.760 13.197 1.00 88.06 77 PHE A O 1
ATOM 630 N N . PHE A 1 78 ? -11.379 -6.769 12.610 1.00 87.69 78 PHE A N 1
ATOM 631 C CA . PHE A 1 78 ? -10.914 -7.462 13.808 1.00 87.69 78 PHE A CA 1
ATOM 632 C C . PHE A 1 78 ? -10.162 -6.498 14.730 1.00 87.69 78 PHE A C 1
ATOM 634 O O . PHE A 1 78 ? -9.136 -5.925 14.359 1.00 87.69 78 PHE A O 1
ATOM 641 N N . GLU A 1 79 ? -10.631 -6.369 15.971 1.00 83.44 79 GLU A N 1
ATOM 642 C CA . GLU A 1 79 ? -9.994 -5.516 16.985 1.00 83.44 79 GLU A CA 1
ATOM 643 C C . GLU A 1 79 ? -8.605 -6.017 17.409 1.00 83.44 79 GLU A C 1
ATOM 645 O O . GLU A 1 79 ? -7.782 -5.227 17.860 1.00 83.44 79 GLU A O 1
ATOM 650 N N . ALA A 1 80 ? -8.294 -7.300 17.184 1.00 84.69 80 ALA A N 1
ATOM 651 C CA . ALA A 1 80 ? -6.984 -7.885 17.481 1.00 84.69 80 ALA A CA 1
ATOM 652 C C . ALA A 1 80 ? -5.814 -7.163 16.780 1.00 84.69 80 ALA A C 1
ATOM 654 O O . ALA A 1 80 ? -4.700 -7.143 17.299 1.00 84.69 80 ALA A O 1
ATOM 655 N N . PHE A 1 81 ? -6.053 -6.542 15.618 1.00 81.81 81 PHE A N 1
ATOM 656 C CA . PHE A 1 81 ? -5.035 -5.781 14.882 1.00 81.81 81 PHE A CA 1
ATOM 657 C C . PHE A 1 81 ? -4.988 -4.291 15.262 1.00 81.81 81 PHE A C 1
ATOM 659 O O . PHE A 1 81 ? -4.162 -3.540 14.734 1.00 81.81 81 PHE A O 1
ATOM 666 N N . ASN A 1 82 ? -5.856 -3.844 16.172 1.00 84.75 82 ASN A N 1
ATOM 667 C CA . ASN A 1 82 ? -5.935 -2.465 16.631 1.00 84.75 82 ASN A CA 1
ATOM 668 C C . ASN A 1 82 ? -5.154 -2.268 17.940 1.00 84.75 82 ASN A C 1
ATOM 670 O O . ASN A 1 82 ? -5.725 -2.045 19.005 1.00 84.75 82 ASN A O 1
ATOM 674 N N . VAL A 1 83 ? -3.825 -2.367 17.858 1.00 84.50 83 VAL A N 1
ATOM 675 C CA . VAL A 1 83 ? -2.942 -2.178 19.019 1.00 84.50 83 VAL A CA 1
ATOM 676 C C . VAL A 1 83 ? -2.537 -0.702 19.138 1.00 84.50 83 VAL A C 1
ATOM 678 O O . VAL A 1 83 ? -2.092 -0.115 18.143 1.00 84.50 83 VAL A O 1
ATOM 681 N N . PRO A 1 84 ? -2.645 -0.085 20.332 1.00 84.62 84 PRO A N 1
ATOM 682 C CA . PRO A 1 84 ? -2.193 1.283 20.550 1.00 84.62 84 PRO A CA 1
ATOM 683 C C . PRO A 1 84 ? -0.671 1.364 20.391 1.00 84.62 84 PRO A C 1
ATOM 685 O O . PRO A 1 84 ? 0.090 0.753 21.137 1.00 84.62 84 PRO A O 1
ATOM 688 N N . VAL A 1 85 ? -0.224 2.132 19.400 1.00 86.19 85 VAL A N 1
ATOM 689 C CA . VAL A 1 85 ? 1.190 2.343 19.077 1.00 86.19 85 VAL A CA 1
ATOM 690 C C . VAL A 1 85 ? 1.435 3.821 18.808 1.00 86.19 85 VAL A C 1
ATOM 692 O O . VAL A 1 85 ? 0.550 4.541 18.338 1.00 86.19 85 VAL A O 1
ATOM 695 N N . PHE A 1 86 ? 2.651 4.288 19.085 1.00 85.38 86 PHE A N 1
ATOM 696 C CA . PHE A 1 86 ? 3.058 5.653 18.777 1.00 85.38 86 PHE A CA 1
ATOM 697 C C . PHE A 1 86 ? 3.213 5.841 17.258 1.00 85.38 86 PHE A C 1
ATOM 699 O O . PHE A 1 86 ? 4.296 5.716 16.703 1.00 85.38 86 PHE A O 1
ATOM 706 N N . TRP A 1 87 ? 2.119 6.132 16.558 1.00 87.19 87 TRP A N 1
ATOM 707 C CA . TRP A 1 87 ? 2.079 6.227 15.095 1.00 87.19 87 TRP A CA 1
ATOM 708 C C . TRP A 1 87 ? 3.057 7.228 14.437 1.00 87.19 87 TRP A C 1
ATOM 710 O O . TRP A 1 87 ? 3.505 6.924 13.328 1.00 87.19 87 TRP A O 1
ATOM 720 N N . PRO A 1 88 ? 3.473 8.360 15.054 1.00 90.81 88 PRO A N 1
ATOM 721 C CA . PRO A 1 88 ? 4.407 9.279 14.402 1.00 90.81 88 PRO A CA 1
ATOM 722 C C . PRO A 1 88 ? 5.758 8.627 14.103 1.00 90.81 88 PRO A C 1
ATOM 724 O O . PRO A 1 88 ? 6.360 8.914 13.070 1.00 90.81 88 PRO A O 1
ATOM 727 N N . ILE A 1 89 ? 6.218 7.703 14.959 1.00 90.94 89 ILE A N 1
ATOM 728 C CA . ILE A 1 89 ? 7.485 7.006 14.717 1.00 90.94 89 ILE A CA 1
ATOM 729 C C . ILE A 1 89 ? 7.392 6.094 13.489 1.00 90.94 89 ILE A C 1
ATOM 731 O O . ILE A 1 89 ? 8.313 6.063 12.678 1.00 90.94 89 ILE A O 1
ATOM 735 N N . LEU A 1 90 ? 6.254 5.419 13.291 1.00 89.31 90 LEU A N 1
ATOM 736 C CA . LEU A 1 90 ? 6.010 4.551 12.138 1.00 89.31 90 LEU A CA 1
ATOM 737 C C . LEU A 1 90 ? 6.023 5.355 10.837 1.00 89.31 90 LEU A C 1
ATOM 739 O O . LEU A 1 90 ? 6.625 4.930 9.855 1.00 89.31 90 LEU A O 1
ATOM 743 N N . VAL A 1 91 ? 5.412 6.543 10.840 1.00 88.62 91 VAL A N 1
ATOM 744 C CA . VAL A 1 91 ? 5.425 7.447 9.681 1.00 88.62 91 VAL A CA 1
ATOM 745 C C . VAL A 1 91 ? 6.848 7.903 9.362 1.00 88.62 91 VAL A C 1
ATOM 747 O O . VAL A 1 91 ? 7.254 7.859 8.203 1.00 88.62 91 VAL A O 1
ATOM 750 N N . MET A 1 92 ? 7.632 8.277 10.376 1.00 92.56 92 MET A N 1
ATOM 751 C CA . MET A 1 92 ? 9.032 8.663 10.181 1.00 92.56 92 MET A CA 1
ATOM 752 C C . MET A 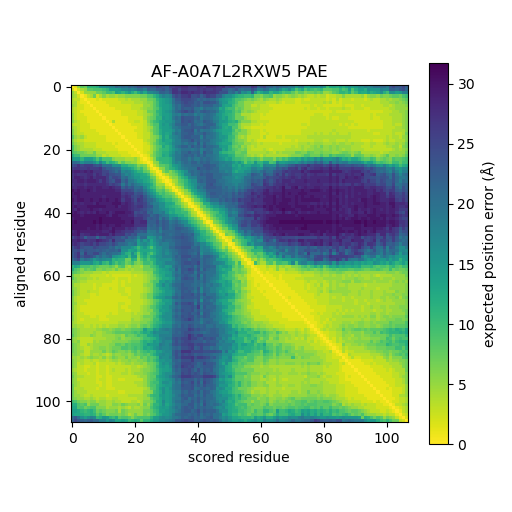1 92 ? 9.868 7.518 9.595 1.00 92.56 92 MET A C 1
ATOM 754 O O . MET A 1 92 ? 10.597 7.733 8.625 1.00 92.56 92 MET A O 1
ATOM 758 N N . TYR A 1 93 ? 9.715 6.294 10.115 1.00 90.88 93 TYR A N 1
ATOM 759 C CA . TYR A 1 93 ? 10.355 5.104 9.545 1.00 90.88 93 TYR A CA 1
ATOM 760 C C . TYR A 1 93 ? 9.926 4.865 8.098 1.00 90.88 93 TYR A C 1
ATOM 762 O O . TYR A 1 93 ? 10.776 4.603 7.248 1.00 90.88 93 TYR A O 1
ATOM 770 N N . PHE A 1 94 ? 8.632 4.997 7.798 1.00 91.12 94 PHE A N 1
ATOM 771 C CA . PHE A 1 94 ? 8.112 4.813 6.448 1.00 91.12 94 PHE A CA 1
ATOM 772 C C . PHE A 1 94 ? 8.707 5.823 5.462 1.00 91.12 94 PHE A C 1
ATOM 774 O O . PHE A 1 94 ? 9.183 5.423 4.404 1.00 91.12 94 PHE A O 1
ATOM 781 N N . ILE A 1 95 ? 8.733 7.113 5.812 1.00 90.62 95 ILE A N 1
ATOM 782 C CA . ILE A 1 95 ? 9.291 8.170 4.956 1.00 90.62 95 ILE A CA 1
ATOM 783 C C . ILE A 1 95 ? 10.786 7.937 4.726 1.00 90.62 95 ILE A C 1
ATOM 785 O O . ILE A 1 95 ? 11.247 7.968 3.586 1.00 90.62 95 ILE A O 1
ATOM 789 N N . MET A 1 96 ? 11.546 7.652 5.787 1.00 90.62 96 MET A N 1
ATOM 790 C CA . MET A 1 96 ? 12.978 7.370 5.674 1.00 90.62 96 MET A CA 1
ATOM 791 C C . MET A 1 96 ? 13.238 6.162 4.763 1.00 90.62 96 MET A C 1
ATOM 793 O O . MET A 1 96 ? 14.074 6.233 3.859 1.00 90.62 96 MET A O 1
ATOM 797 N N . LEU A 1 97 ? 12.492 5.070 4.955 1.00 87.94 97 LEU A N 1
ATOM 798 C CA . LEU A 1 97 ? 12.615 3.849 4.162 1.00 87.94 97 LEU A CA 1
ATOM 799 C C . LEU A 1 97 ? 12.214 4.094 2.702 1.00 87.94 97 LEU A C 1
ATOM 801 O O . LEU A 1 97 ? 12.937 3.672 1.799 1.00 87.94 97 LEU A O 1
ATOM 805 N N . PHE A 1 98 ? 11.130 4.830 2.453 1.00 87.50 98 PHE A N 1
ATOM 806 C CA . PHE A 1 98 ? 10.692 5.234 1.116 1.00 87.50 98 PHE A CA 1
ATOM 807 C C . PHE A 1 98 ? 11.772 6.042 0.384 1.00 87.50 98 PHE A C 1
ATOM 809 O O . PHE A 1 98 ? 12.167 5.693 -0.727 1.00 87.50 98 PHE A O 1
ATOM 816 N N . CYS A 1 99 ? 12.319 7.083 1.018 1.00 87.06 99 CYS A N 1
ATOM 817 C CA . CYS A 1 99 ? 13.351 7.919 0.408 1.00 87.06 99 CYS A CA 1
ATOM 818 C C . CYS A 1 99 ? 14.634 7.130 0.102 1.00 87.06 99 CYS A C 1
ATOM 820 O O . CYS A 1 99 ? 15.194 7.274 -0.985 1.00 87.06 99 CYS A O 1
ATOM 822 N N . ILE A 1 100 ? 15.093 6.275 1.025 1.00 86.75 100 ILE A N 1
ATOM 823 C CA . ILE A 1 100 ? 16.289 5.442 0.815 1.00 86.75 100 ILE A CA 1
ATOM 824 C C . ILE A 1 100 ? 16.060 4.435 -0.320 1.00 86.75 100 ILE A C 1
ATOM 826 O O . ILE A 1 100 ? 16.912 4.291 -1.199 1.00 86.75 100 ILE A O 1
ATOM 830 N N . THR A 1 101 ? 14.916 3.747 -0.323 1.00 82.06 101 THR A N 1
ATOM 831 C CA . THR A 1 101 ? 14.604 2.727 -1.336 1.00 82.06 101 THR A CA 1
ATOM 832 C C . THR A 1 101 ? 14.457 3.332 -2.727 1.00 82.06 101 THR A C 1
ATOM 834 O O . THR A 1 101 ? 15.070 2.818 -3.660 1.00 82.06 101 THR A O 1
ATOM 837 N N . MET A 1 102 ? 13.756 4.460 -2.866 1.00 80.06 102 MET A N 1
ATOM 838 C CA . MET A 1 102 ? 13.610 5.165 -4.144 1.00 80.06 102 MET A CA 1
ATOM 839 C C . MET A 1 102 ? 14.944 5.725 -4.652 1.00 80.06 102 MET A C 1
ATOM 841 O O . MET A 1 102 ? 15.276 5.538 -5.820 1.00 80.06 102 MET A O 1
ATOM 845 N N . LYS A 1 103 ? 15.770 6.328 -3.781 1.00 78.31 103 LYS A N 1
ATOM 846 C CA . LYS A 1 103 ? 17.105 6.827 -4.163 1.00 78.31 103 LYS A CA 1
ATOM 847 C C . LYS A 1 103 ? 18.013 5.713 -4.695 1.00 78.31 103 LYS A C 1
ATOM 849 O O . LYS A 1 103 ? 18.806 5.958 -5.597 1.00 78.31 103 LYS A O 1
ATOM 854 N N . ARG A 1 104 ? 17.894 4.490 -4.165 1.00 71.81 104 ARG A N 1
ATOM 855 C CA . ARG A 1 104 ? 18.645 3.319 -4.646 1.00 71.81 104 ARG A CA 1
ATOM 856 C C . ARG A 1 104 ? 18.165 2.813 -6.012 1.00 71.81 104 ARG A C 1
ATOM 858 O O . ARG A 1 104 ? 18.963 2.222 -6.723 1.00 71.81 104 ARG A O 1
ATOM 865 N N . GLN A 1 105 ? 16.889 2.992 -6.360 1.00 64.94 105 GLN A N 1
ATOM 866 C CA . GLN A 1 105 ? 16.326 2.514 -7.634 1.00 64.94 105 GLN A CA 1
ATOM 867 C C . GLN A 1 105 ? 16.511 3.499 -8.804 1.00 64.94 105 GLN A C 1
ATOM 869 O O . GLN A 1 105 ? 16.381 3.083 -9.946 1.00 64.94 105 GLN A O 1
ATOM 874 N N . ILE A 1 106 ? 16.801 4.780 -8.540 1.00 63.25 106 ILE A N 1
ATOM 875 C CA . ILE A 1 106 ? 16.938 5.841 -9.566 1.00 63.25 106 ILE A CA 1
ATOM 876 C C . ILE A 1 106 ? 18.404 6.018 -10.041 1.00 63.25 106 ILE A C 1
ATOM 878 O O . ILE A 1 106 ? 18.707 6.953 -10.776 1.00 63.25 106 ILE A O 1
ATOM 882 N N . LYS A 1 107 ? 19.335 5.151 -9.624 1.00 50.38 107 LYS A N 1
ATOM 883 C CA . LYS A 1 107 ? 20.743 5.237 -10.046 1.00 50.38 107 LYS A CA 1
ATOM 884 C C . LYS A 1 107 ? 20.993 4.520 -11.368 1.00 50.38 107 LYS A C 1
ATOM 886 O O . LYS A 1 107 ? 20.463 3.399 -11.517 1.00 50.38 107 LYS A O 1
#

pLDDT: mean 74.68, std 17.25, range [43.5, 94.81]

=== Feature glossary ===
A reading guide for the features in this record.

Start from the sequence.

  · Sequence gives the chain of amino acids in standard one-letter code (A=alanine, C=cysteine, …, Y=tyrosine), read N→C. It is the only feature that is directly encoded by the gene; all structural features are derived from the folded form of this sequence.

Fold it, and you get atomic coordinates and the backbone conformation that goes with them.

  · Structure coordinates are given as an mmCIF _atom_site loop: one row per atom with element, residue name, chain id, sequence number, and x/y/z position in Å. Only the four main-chain atoms per residue are included here; side chains are omitted to keep the record compact.

  · Backbone dihedral angles. Every residue except chain termini has a φ (preceding-C → N → Cα → C) and a ψ (N → Cα → C → next-N). They are reported in degrees following the IUPAC sign convention. Secondary structure is essentially a statement about which (φ, ψ) basin each residue occupies.

  · Eight-state secondary structure (DSSP): H is the canonical α-helix, G the tighter 3₁₀-helix, I the wider π-helix; E/B are β-structure, T and S are turns and bends, and '-' is everything else. DSSP derives these from the pattern of main-chain N–H···O=C hydrogen bonds, not from the sequence.

  · SS3 is a coarse helix/strand/coil call (letters a/b/c) made by the P-SEA algorithm from inter-Cα distances and dihedrals. It is less detailed than DSSP but needs only Cα positions.

Summarize the fold with a handful of shape descriptors and a per-residue structural alphabet.

  · Radius of gyration (Rg) is the root-mean-square distance of Cα atoms from their centroid — a single number for overall size and compactness. A globular domain of N residues has Rg ≈ 2.2·N^0.38 Å; an extended or disordered chain has a much larger Rg. The Cα contact count is the number of residue pairs whose Cα atoms are within 8 Å and are more than four positions apart in sequence — a standard proxy for tertiary packing density. The bounding box is the smallest axis-aligned box enclosing all Cα atoms.

  · 3Di is Foldseek's structural alphabet. Each residue is assigned one of twenty discrete states based on how its Cα sits relative to its spatial (not sequential) neighbors. Aligning 3Di strings finds structural homologs roughly as well as full 3D superposition, but orders of magnitude faster.

  · Solvent-accessible surface area (SASA) is the area in Å² traced out by the centre of a 1.4 Å probe sphere (a water molecule) rolled over the protein's van der Waals surface (Shrake–Rupley / Lee–Richards construction). Buried residues have near-zero SASA; fully exposed residues can exceed 200 Å². The total SASA scales roughly with the number of surface residues.

Ask how reliable the model is.

  · For AlphaFold models, the B-factor field carries pLDDT — the model's own estimate of local accuracy on a 0–100 scale. Regions with pLDDT<50 should be treated as essentially unmodeled; they often correspond to intrinsically disordered segments.

  · For experimental (PDB) structures, the B-factor (temperature factor) quantifies the positional spread of each atom in the crystal — a combination of thermal vibration and static disorder — in units of Å². High B-factors mark flexible loops or poorly resolved regions; low B-factors mark the rigid, well-ordered core.

  · Predicted Aligned Error (PAE) is an AlphaFold confidence matrix: entry (i, j) is the expected error in the position of residue j, in ångströms, when the prediction is superimposed on the true structure at residue i. Low PAE within a block of residues means that block is internally rigid and well-predicted; high PAE between two blocks means their relative placement is uncertain even if each block individually is confident.

Place it in context: what it resembles, what it is annotated as, and how it looks.

  · Structural nearest neighbors (via Foldseek easy-search vs the PDB). Reported per hit: target PDB id, E-value, and alignment TM-score. A TM-score above ~0.5 is the conventional threshold for 'same fold'.

  · Functional annotations link the protein to curated databases. InterPro entries identify conserved domains and families by matching the sequence against member-database signatures (Pfam, PROSITE, CDD, …). Gene Ontology (GO) terms describe molecular function, biological process, and cellular component in a controlled vocabulary. CATH places the structure in a hierarchical fold classification (Class/Architecture/Topology/Homologous-superfamily). The organism is the source species.

  · The contact map is a binary N×N matrix image: pixel (i, j) is dark where Cα_i and Cα_j are within 8 Å and |i−j|>4. Because the |i−j|>4 filter removes local helical contacts, off-diagonal stripes parallel to the main diagonal indicate parallel β-sheets; stripes perpendicular to it indicate antiparallel β-sheets. The Ramachandran plot scatters every residue's (φ, ψ) pair against the sterically allowed regions. The PAE heatmap renders the predicted-aligned-error matrix.

  · Six rendered views show the 3D structure from the faces of a cube — i.e. along ±x, ±y, ±z. Rendering representation is drawn randomly per protein from cartoon (secondary-structure ribbons), sticks (backbone bonds), or molecular surface; coloring is either N→C rainbow (blue at the N-terminus through red at the C-terminus) or one color per chain.